Protein AF-A0A7S2JUB3-F1 (afdb_monomer_lite)

Secondary structure (DSSP, 8-state):
------------------PPP--EEEESSHHHHHHHHTSPTTT-SEEEE--SSSTTHHHHHHHHHHTT--EEEEPPS---TT-HHHHHHHHHS--SEEE--SHHHHHHH-

Structure (mmCIF, N/CA/C/O backbone):
data_AF-A0A7S2JUB3-F1
#
_entry.id   AF-A0A7S2JUB3-F1
#
loop_
_atom_site.group_PDB
_atom_site.id
_atom_site.type_symbol
_atom_site.label_atom_id
_atom_site.label_alt_id
_atom_site.label_comp_id
_atom_site.label_asym_id
_atom_site.label_entity_id
_atom_site.label_seq_id
_atom_site.pdbx_PDB_ins_code
_atom_site.Cartn_x
_atom_site.Cartn_y
_atom_site.Cartn_z
_atom_site.occupancy
_atom_site.B_iso_or_equiv
_atom_site.auth_seq_id
_atom_site.auth_comp_id
_atom_site.auth_asym_id
_atom_site.auth_atom_id
_atom_site.pdbx_PDB_model_num
ATOM 1 N N . LEU A 1 1 ? -8.404 65.571 26.388 1.00 45.28 1 LEU A N 1
ATOM 2 C CA . LEU A 1 1 ? -7.569 64.589 25.656 1.00 45.28 1 LEU A CA 1
ATOM 3 C C . LEU A 1 1 ? -8.398 63.344 25.337 1.00 45.28 1 LEU A C 1
ATOM 5 O O . LEU A 1 1 ? -8.855 62.669 26.248 1.00 45.28 1 LEU A O 1
ATOM 9 N N . ARG A 1 2 ? -8.646 63.079 24.048 1.00 44.06 2 ARG A N 1
ATOM 10 C CA . ARG A 1 2 ? -9.450 61.956 23.534 1.00 44.06 2 ARG A CA 1
ATOM 11 C C . ARG A 1 2 ? -8.656 60.643 23.605 1.00 44.06 2 ARG A C 1
ATOM 13 O O . ARG A 1 2 ? -7.647 60.523 22.916 1.00 44.06 2 ARG A O 1
ATOM 20 N N . ARG A 1 3 ? -9.124 59.635 24.350 1.00 45.50 3 ARG A N 1
ATOM 21 C CA . ARG A 1 3 ? -8.650 58.246 24.189 1.00 45.50 3 ARG A CA 1
ATOM 22 C C . ARG A 1 3 ? -9.632 57.478 23.303 1.00 45.50 3 ARG A C 1
ATOM 24 O O . ARG A 1 3 ? -10.779 57.246 23.665 1.00 45.50 3 ARG A O 1
ATOM 31 N N . ARG A 1 4 ? -9.161 57.164 22.095 1.00 44.25 4 ARG A N 1
AT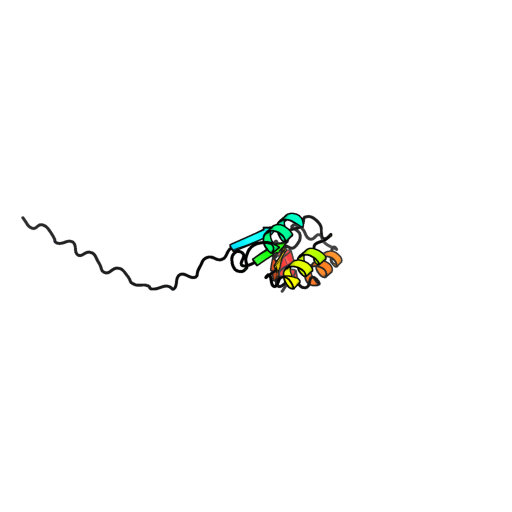OM 32 C CA . ARG A 1 4 ? -9.851 56.421 21.035 1.00 44.25 4 ARG A CA 1
ATOM 33 C C . ARG A 1 4 ? -10.320 55.046 21.527 1.00 44.25 4 ARG A C 1
ATOM 35 O O . ARG A 1 4 ? -9.517 54.242 21.992 1.00 44.25 4 ARG A O 1
ATOM 42 N N . LYS A 1 5 ? -11.608 54.766 21.325 1.00 49.31 5 LYS A N 1
ATOM 43 C CA . LYS A 1 5 ? -12.222 53.435 21.375 1.00 49.31 5 LYS A CA 1
ATOM 44 C C . LYS A 1 5 ? -11.647 52.622 20.202 1.00 49.31 5 LYS A C 1
ATOM 46 O O . LYS A 1 5 ? -11.942 52.934 19.052 1.00 49.31 5 LYS A O 1
ATOM 51 N N . ARG A 1 6 ? -10.776 51.637 20.460 1.00 43.81 6 ARG A N 1
ATOM 52 C CA . ARG A 1 6 ? -10.399 50.639 19.441 1.00 43.81 6 ARG A CA 1
ATOM 53 C C . ARG A 1 6 ? -11.561 49.659 19.325 1.00 43.81 6 ARG A C 1
ATOM 55 O O . ARG A 1 6 ? -11.763 48.833 20.210 1.00 43.81 6 ARG A O 1
ATOM 62 N N . SER A 1 7 ? -12.339 49.790 18.258 1.00 43.00 7 SER A N 1
ATOM 63 C CA . SER A 1 7 ? -13.228 48.737 17.785 1.00 43.00 7 SER A CA 1
ATOM 64 C C . SER A 1 7 ? -12.379 47.493 17.512 1.00 43.00 7 SER A C 1
ATOM 66 O O . SER A 1 7 ? -11.465 47.525 16.688 1.00 43.00 7 SER A O 1
ATOM 68 N N . ARG A 1 8 ? -12.638 46.400 18.241 1.00 49.84 8 ARG A N 1
ATOM 69 C CA . ARG A 1 8 ? -12.203 45.072 17.802 1.00 49.84 8 ARG A CA 1
ATOM 70 C C . ARG A 1 8 ? -12.962 44.808 16.507 1.00 49.84 8 ARG A C 1
ATOM 72 O O . ARG A 1 8 ? -14.187 44.732 16.524 1.00 49.84 8 ARG A O 1
ATOM 79 N N . GLY A 1 9 ? -12.225 44.831 15.399 1.00 40.41 9 GLY A N 1
ATOM 80 C CA . GLY A 1 9 ? -12.750 44.536 14.077 1.00 40.41 9 GLY A CA 1
ATOM 81 C C . GLY A 1 9 ? -13.426 43.172 14.073 1.00 40.41 9 GLY A C 1
ATOM 82 O O . GLY A 1 9 ? -12.996 42.263 14.786 1.00 40.41 9 GLY A O 1
ATOM 83 N N . ALA A 1 10 ? -14.503 43.093 13.299 1.00 49.22 10 ALA A N 1
ATOM 84 C CA . ALA A 1 10 ? -15.227 41.878 12.991 1.00 49.22 10 ALA A CA 1
ATOM 85 C C . ALA A 1 10 ? -14.240 40.755 12.647 1.00 49.22 10 ALA A C 1
ATOM 87 O O . ALA A 1 10 ? -13.427 40.888 11.731 1.00 49.22 10 ALA A O 1
ATOM 88 N N . SER A 1 11 ? -14.286 39.680 13.429 1.00 52.28 11 SER A N 1
ATOM 89 C CA . SER A 1 11 ? -13.649 38.422 13.079 1.00 52.28 11 SER A CA 1
ATOM 90 C C . SER A 1 11 ? -14.346 37.886 11.835 1.00 52.28 11 SER A C 1
ATOM 92 O O . SER A 1 11 ? -15.541 37.605 11.866 1.00 52.28 11 SER A O 1
ATOM 94 N N . ASP A 1 12 ? -13.577 37.820 10.755 1.00 48.00 12 ASP A N 1
ATOM 95 C CA . ASP A 1 12 ? -13.893 37.188 9.481 1.00 48.00 12 ASP A CA 1
ATOM 96 C C . ASP A 1 12 ? -14.289 35.722 9.732 1.00 48.00 12 ASP A C 1
ATOM 98 O O . ASP A 1 12 ? -13.435 34.851 9.912 1.00 48.00 12 ASP A O 1
ATOM 102 N N . ASP A 1 13 ? -15.596 35.475 9.828 1.00 51.00 13 ASP A N 1
ATOM 103 C CA . ASP A 1 13 ? -16.213 34.155 9.959 1.00 51.00 13 ASP A CA 1
ATOM 104 C C . ASP A 1 13 ? -16.184 33.443 8.600 1.00 51.00 13 ASP A C 1
ATOM 106 O O . ASP A 1 13 ? -17.200 33.193 7.954 1.00 51.00 13 ASP A O 1
ATOM 110 N N . ARG A 1 14 ? -14.975 33.143 8.116 1.00 55.31 14 ARG A N 1
ATOM 111 C CA . ARG A 1 14 ? -14.789 32.158 7.051 1.00 55.31 14 ARG A CA 1
ATOM 112 C C . ARG A 1 14 ? -14.802 30.781 7.695 1.00 55.31 14 ARG A C 1
ATOM 114 O O . ARG A 1 14 ? -13.753 30.195 7.962 1.00 55.31 14 ARG A O 1
ATOM 121 N N . GLY A 1 15 ? -16.015 30.286 7.937 1.00 49.12 15 GLY A N 1
ATOM 122 C CA . GLY A 1 15 ? -16.334 28.917 8.340 1.00 49.12 15 GLY A CA 1
ATOM 123 C C . GLY A 1 15 ? -15.916 27.883 7.292 1.00 49.12 15 GLY A C 1
ATOM 124 O O . GLY A 1 15 ? -16.746 27.184 6.719 1.00 49.12 15 GLY A O 1
ATOM 125 N N . GLY A 1 16 ? -14.615 27.776 7.025 1.00 58.25 16 GLY A N 1
ATOM 126 C CA . GLY A 1 16 ? -14.045 26.630 6.337 1.00 58.25 16 GLY A CA 1
ATOM 127 C C . GLY A 1 16 ? -14.211 25.422 7.246 1.00 58.25 16 GLY A C 1
ATOM 128 O O . GLY A 1 16 ? -13.622 25.380 8.328 1.00 58.25 16 GLY A O 1
ATOM 129 N N . GLN A 1 17 ? -15.038 24.460 6.834 1.00 63.59 17 GLN A N 1
ATOM 130 C CA . GLN A 1 17 ? -15.128 23.157 7.485 1.00 63.59 17 GLN A CA 1
ATOM 131 C C . GLN A 1 17 ? -13.710 22.597 7.631 1.00 63.59 17 GLN A C 1
ATOM 133 O O . GLN A 1 17 ? -13.078 22.209 6.649 1.00 63.59 17 GLN A O 1
ATOM 138 N N . ARG A 1 18 ? -13.175 22.595 8.856 1.00 68.44 18 ARG A N 1
ATOM 139 C CA . ARG A 1 18 ? -11.892 21.952 9.129 1.00 68.44 18 ARG A CA 1
ATOM 140 C C . ARG A 1 18 ? -12.114 20.452 9.009 1.00 68.44 18 ARG A C 1
ATOM 142 O O . ARG A 1 18 ? -12.682 19.838 9.907 1.00 68.44 18 ARG A O 1
ATOM 149 N N . SER A 1 19 ? -11.695 19.882 7.883 1.00 81.50 19 SER A N 1
ATOM 150 C CA . SER A 1 19 ? -11.622 18.436 7.710 1.00 81.50 19 SER A CA 1
ATOM 151 C C . SER A 1 19 ? -10.772 17.847 8.831 1.00 81.50 19 SER A C 1
ATOM 153 O O . SER A 1 19 ? -9.684 18.358 9.114 1.00 81.50 19 SER A O 1
ATOM 155 N N . LEU A 1 20 ? -11.262 16.781 9.463 1.00 87.06 20 LEU A N 1
ATOM 156 C CA . LEU A 1 20 ? -10.491 16.056 10.468 1.00 87.06 20 LEU A CA 1
ATOM 157 C C . LEU A 1 20 ? -9.171 15.562 9.848 1.00 87.06 20 LEU A C 1
ATOM 159 O O . LEU A 1 20 ? -9.180 15.107 8.697 1.00 87.06 20 LEU A O 1
ATOM 163 N N . PRO A 1 21 ? -8.041 15.664 10.572 1.00 92.81 21 PRO A N 1
ATOM 164 C CA . PRO A 1 21 ? -6.767 15.160 10.080 1.00 92.81 21 PRO A CA 1
ATOM 165 C C . PRO A 1 21 ? -6.855 13.649 9.842 1.00 92.81 21 PRO A C 1
ATOM 167 O O . PRO A 1 21 ? -7.522 12.932 10.587 1.00 92.81 21 PRO A O 1
ATOM 170 N N . ARG A 1 22 ? -6.170 13.167 8.802 1.00 95.81 22 ARG A N 1
ATOM 171 C CA . ARG A 1 22 ? -6.081 11.742 8.460 1.00 95.81 22 ARG A CA 1
ATOM 172 C C . ARG A 1 22 ? -4.650 11.260 8.648 1.00 95.81 22 ARG A C 1
ATOM 174 O O . ARG A 1 22 ? -3.719 11.944 8.231 1.00 95.81 22 ARG A O 1
ATOM 181 N N . LEU A 1 23 ? -4.489 10.091 9.263 1.00 96.94 23 LEU A N 1
ATOM 182 C CA . LEU A 1 23 ? -3.188 9.471 9.495 1.00 96.94 23 LEU A CA 1
ATOM 183 C C . LEU A 1 23 ? -2.925 8.377 8.460 1.00 96.94 23 LEU A C 1
ATOM 185 O O . LEU A 1 23 ? -3.645 7.383 8.413 1.00 96.94 23 LEU A O 1
ATOM 189 N N . THR A 1 24 ? -1.861 8.539 7.684 1.00 98.19 24 THR A N 1
ATOM 190 C CA . THR A 1 24 ? -1.313 7.487 6.824 1.00 98.19 24 THR A CA 1
ATOM 191 C C . THR A 1 24 ? -0.046 6.940 7.468 1.00 98.19 24 THR A C 1
ATOM 193 O O . THR A 1 24 ? 0.809 7.720 7.891 1.00 98.19 24 THR A O 1
ATOM 196 N N . VAL A 1 25 ? 0.083 5.617 7.555 1.00 98.44 25 VAL A N 1
ATOM 197 C CA . VAL A 1 25 ? 1.238 4.959 8.185 1.00 98.44 25 VAL A CA 1
ATOM 198 C C . VAL A 1 25 ? 2.029 4.195 7.134 1.00 98.44 25 VAL A C 1
ATOM 200 O O . VAL A 1 25 ? 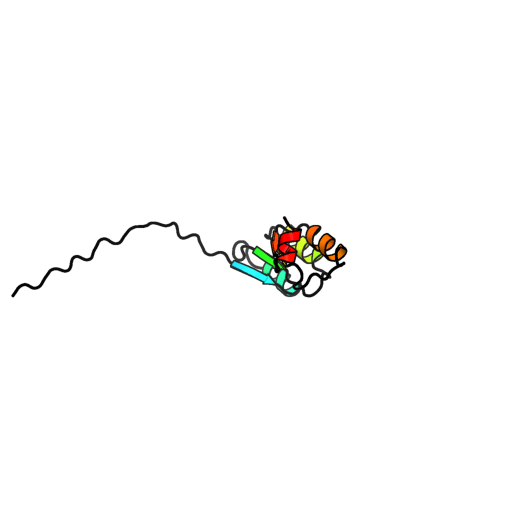1.470 3.374 6.415 1.00 98.44 25 VAL A O 1
ATOM 203 N N . LEU A 1 26 ? 3.335 4.456 7.059 1.00 98.44 26 LEU A N 1
ATOM 204 C CA . LEU A 1 26 ? 4.256 3.744 6.176 1.00 98.44 26 LEU A CA 1
ATOM 205 C C . LEU A 1 26 ? 4.962 2.620 6.940 1.00 98.44 26 LEU A C 1
ATOM 207 O O . LEU A 1 26 ? 5.667 2.873 7.918 1.00 98.44 26 LEU A O 1
ATOM 211 N N . CYS A 1 27 ? 4.810 1.394 6.452 1.00 98.38 27 CYS A N 1
ATOM 212 C CA . CYS A 1 27 ? 5.383 0.177 7.012 1.00 98.38 27 CYS A CA 1
ATOM 213 C C . CYS A 1 27 ? 6.425 -0.405 6.052 1.00 98.38 27 CYS A C 1
ATOM 215 O O . CYS A 1 27 ? 6.165 -0.599 4.867 1.00 98.38 27 CYS A O 1
ATOM 217 N N . 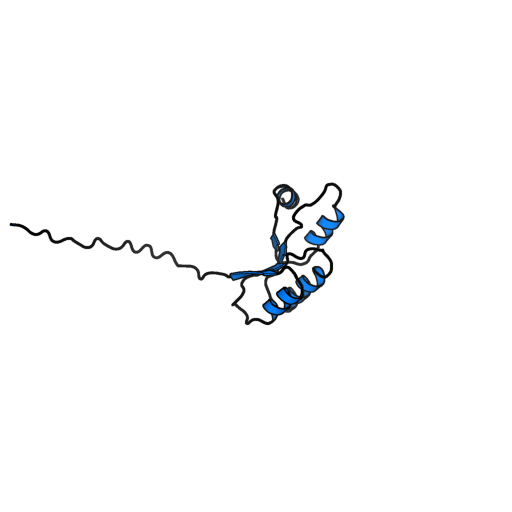ARG A 1 28 ? 7.615 -0.703 6.574 1.00 97.56 28 ARG A N 1
ATOM 218 C CA . ARG A 1 28 ? 8.757 -1.273 5.841 1.00 97.56 28 ARG A CA 1
ATOM 219 C C . ARG A 1 28 ? 8.964 -2.764 6.092 1.00 97.56 28 ARG A C 1
ATOM 221 O O . ARG A 1 28 ? 9.875 -3.350 5.514 1.00 97.56 28 ARG A O 1
ATOM 228 N N . SER A 1 29 ? 8.148 -3.365 6.953 1.00 97.19 29 SER A N 1
ATOM 229 C CA . SER A 1 29 ? 8.173 -4.798 7.233 1.00 97.19 29 SER A CA 1
ATOM 230 C C . SER A 1 29 ? 6.771 -5.346 7.477 1.00 97.19 29 SER A C 1
ATOM 232 O O . SER A 1 29 ? 5.817 -4.592 7.707 1.00 97.19 29 SER A O 1
ATOM 234 N N . ARG A 1 30 ? 6.663 -6.677 7.446 1.00 97.12 30 ARG A N 1
ATOM 235 C CA . ARG A 1 30 ? 5.422 -7.395 7.730 1.00 97.12 30 ARG A CA 1
ATOM 236 C C . ARG A 1 30 ? 4.945 -7.152 9.158 1.00 97.12 30 ARG A C 1
ATOM 238 O O . ARG A 1 30 ? 3.775 -6.859 9.355 1.00 97.12 30 ARG A O 1
ATOM 245 N N . GLU A 1 31 ? 5.852 -7.180 10.126 1.00 97.88 31 GLU A N 1
ATOM 246 C CA . GLU A 1 31 ? 5.540 -6.977 11.543 1.00 97.88 31 GLU A CA 1
ATOM 247 C C . GLU A 1 31 ? 4.952 -5.583 11.792 1.00 97.88 31 GLU A C 1
ATOM 249 O O . GLU A 1 31 ? 4.026 -5.425 12.582 1.00 97.88 31 GLU A O 1
ATOM 254 N N . GLN A 1 32 ? 5.455 -4.562 11.088 1.00 98.38 32 GLN A N 1
ATOM 255 C CA . GLN A 1 32 ? 4.905 -3.208 11.168 1.00 98.38 32 GLN A CA 1
ATOM 256 C C . GLN A 1 32 ? 3.502 -3.123 10.563 1.00 98.38 32 GLN A C 1
ATOM 258 O O . GLN A 1 32 ? 2.641 -2.455 11.132 1.00 98.38 32 GLN A O 1
ATOM 263 N N . ALA A 1 33 ? 3.270 -3.791 9.428 1.00 98.31 33 ALA A N 1
ATOM 264 C CA . ALA A 1 33 ? 1.946 -3.854 8.820 1.00 98.31 33 ALA A CA 1
ATOM 265 C C . ALA A 1 33 ? 0.958 -4.563 9.757 1.00 98.31 33 ALA A C 1
ATOM 267 O O . ALA A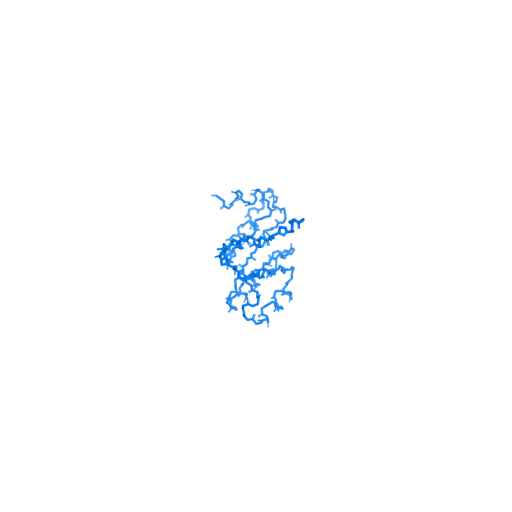 1 33 ? -0.089 -4.004 10.062 1.00 98.31 33 ALA A O 1
ATOM 268 N N . ASP A 1 34 ? 1.327 -5.728 10.294 1.00 98.19 34 ASP A N 1
ATOM 269 C CA . ASP A 1 34 ? 0.497 -6.491 11.231 1.00 98.19 34 ASP A CA 1
ATOM 270 C C . ASP A 1 34 ? 0.168 -5.677 12.495 1.00 98.19 34 ASP A C 1
ATOM 272 O O . ASP A 1 34 ? -0.971 -5.698 12.964 1.00 98.19 34 ASP A O 1
ATOM 276 N N . ALA A 1 35 ? 1.119 -4.885 13.006 1.00 98.38 35 ALA A N 1
ATOM 277 C CA . ALA A 1 35 ? 0.871 -3.977 14.124 1.00 98.38 35 ALA A CA 1
ATOM 278 C C . ALA A 1 35 ? -0.193 -2.914 13.798 1.00 98.38 35 ALA A C 1
ATOM 280 O O . ALA A 1 35 ? -1.027 -2.617 14.649 1.00 98.38 35 ALA A O 1
ATOM 281 N N . VAL A 1 36 ? -0.202 -2.371 12.573 1.00 98.25 36 VAL A N 1
ATOM 282 C CA . VAL A 1 36 ? -1.250 -1.443 12.108 1.00 98.25 36 VAL A CA 1
ATOM 283 C C . VAL A 1 36 ? -2.593 -2.157 11.954 1.00 98.25 36 VAL A C 1
ATOM 285 O O . VAL A 1 36 ? -3.625 -1.603 12.333 1.00 98.25 36 VAL A O 1
ATOM 288 N N . LEU A 1 37 ? -2.597 -3.388 11.432 1.00 97.75 37 LEU A N 1
ATOM 289 C CA . LEU A 1 37 ? -3.822 -4.178 11.275 1.00 97.75 37 LEU A CA 1
ATOM 290 C C . LEU A 1 37 ? -4.476 -4.511 12.625 1.00 97.75 37 LEU A C 1
ATOM 292 O O . LEU A 1 37 ? -5.699 -4.576 12.694 1.00 97.75 37 LEU A O 1
ATOM 296 N N . ALA A 1 38 ? -3.683 -4.655 13.691 1.00 97.88 38 ALA A N 1
ATOM 297 C CA . ALA A 1 38 ? -4.164 -4.897 15.052 1.00 97.88 38 ALA A CA 1
ATOM 298 C C . ALA A 1 38 ? -4.722 -3.648 15.767 1.00 97.88 38 ALA A C 1
ATOM 300 O O . ALA A 1 38 ? -5.287 -3.771 16.854 1.00 97.88 38 ALA A O 1
ATOM 301 N N . MET A 1 39 ? -4.559 -2.447 15.202 1.00 97.31 39 MET A N 1
ATOM 302 C CA . MET A 1 39 ? -5.127 -1.222 15.775 1.00 97.31 39 MET A CA 1
ATOM 303 C C . MET A 1 39 ? -6.645 -1.167 15.571 1.00 97.31 39 MET A C 1
ATOM 305 O O . MET A 1 39 ? -7.195 -1.839 14.701 1.00 97.31 39 MET A O 1
ATOM 309 N N . GLU A 1 40 ? -7.331 -0.298 16.313 1.00 95.38 40 GLU A N 1
ATOM 310 C CA . GLU A 1 40 ? -8.756 -0.038 16.084 1.00 95.38 40 GLU A CA 1
ATOM 311 C C . GLU A 1 40 ? -9.008 0.549 14.679 1.00 95.38 40 GLU A C 1
ATOM 313 O O . GLU A 1 40 ? -8.149 1.203 14.062 1.00 95.38 40 GLU A O 1
ATOM 318 N N . GLU A 1 41 ? -10.190 0.282 14.125 1.00 91.75 41 GLU A N 1
ATOM 319 C CA . GLU A 1 41 ? -10.621 0.900 12.871 1.00 91.75 41 GLU A CA 1
ATOM 320 C C . GLU A 1 41 ? -10.729 2.425 13.012 1.00 91.75 41 GLU A C 1
ATOM 322 O O . GLU A 1 41 ? -11.016 2.966 14.076 1.00 91.75 41 GLU A O 1
ATOM 327 N N . GLY A 1 42 ? -10.456 3.148 11.924 1.00 91.06 42 GLY A N 1
ATOM 328 C CA . GLY A 1 42 ? -10.563 4.610 11.891 1.00 91.06 42 GLY A CA 1
ATOM 329 C C . GLY A 1 42 ? -9.364 5.389 12.448 1.00 91.06 42 GLY A C 1
ATOM 330 O O . GLY A 1 42 ? -9.225 6.559 12.098 1.00 91.06 42 GLY A O 1
ATOM 331 N N . ILE A 1 43 ? -8.459 4.770 13.223 1.00 95.12 43 ILE A N 1
ATOM 332 C CA . ILE A 1 43 ? -7.212 5.438 13.656 1.00 95.12 43 ILE A CA 1
ATOM 333 C C . ILE A 1 43 ? -6.299 5.712 12.455 1.00 95.12 43 ILE A C 1
ATOM 335 O O . ILE A 1 43 ? -5.806 6.825 12.270 1.00 95.12 43 ILE A O 1
ATOM 339 N N . VAL A 1 44 ? -6.073 4.683 11.636 1.00 97.50 44 VAL A N 1
ATOM 340 C CA . VAL A 1 44 ? -5.243 4.759 10.431 1.00 97.50 44 VAL A CA 1
ATOM 341 C C . VAL A 1 44 ? -6.148 4.826 9.212 1.00 97.50 44 VAL A C 1
ATOM 343 O O . VAL A 1 44 ? -6.967 3.937 8.980 1.00 97.50 44 VAL A O 1
ATOM 346 N N . HIS A 1 45 ? -5.987 5.896 8.439 1.00 97.19 45 HIS A N 1
ATOM 347 C CA . HIS A 1 45 ? -6.716 6.131 7.201 1.00 97.19 45 HIS A CA 1
ATOM 348 C C . HIS A 1 45 ? -6.204 5.262 6.049 1.00 97.19 45 HIS A C 1
ATOM 350 O O . HIS A 1 45 ? -7.005 4.771 5.259 1.00 97.19 45 HIS A O 1
ATOM 356 N N . GLU A 1 46 ? -4.885 5.096 5.944 1.00 98.19 46 GLU A N 1
ATOM 357 C CA . GLU A 1 46 ? -4.234 4.335 4.879 1.00 98.19 46 GLU A CA 1
ATOM 358 C C . GLU A 1 46 ? -2.939 3.699 5.396 1.00 98.19 46 GLU A C 1
ATOM 360 O O . GLU A 1 46 ? -2.148 4.339 6.096 1.00 98.19 46 GLU A O 1
ATOM 365 N N . LEU A 1 47 ? -2.730 2.438 5.032 1.00 98.50 47 LEU A N 1
ATOM 366 C CA . LEU A 1 47 ? -1.484 1.708 5.223 1.00 98.50 47 LEU A CA 1
ATOM 367 C C . LEU A 1 47 ? -0.666 1.773 3.930 1.00 98.50 47 LEU A C 1
ATOM 369 O O . LEU A 1 47 ? -1.144 1.359 2.878 1.00 98.50 47 LEU A O 1
ATOM 373 N N . GLN A 1 48 ? 0.574 2.249 4.002 1.00 98.62 48 GLN A N 1
ATOM 374 C CA . GLN A 1 48 ? 1.510 2.241 2.879 1.00 98.62 48 GLN A CA 1
ATOM 375 C C . GLN A 1 48 ? 2.593 1.189 3.100 1.00 98.62 48 GLN A C 1
ATOM 377 O O . GLN A 1 48 ? 3.309 1.233 4.098 1.00 98.62 48 GLN A O 1
ATOM 382 N N . LEU A 1 49 ? 2.737 0.258 2.162 1.00 98.50 49 LEU A N 1
ATOM 383 C CA . LEU A 1 49 ? 3.739 -0.802 2.219 1.00 98.50 49 LEU A CA 1
ATOM 384 C C . LEU A 1 49 ? 4.974 -0.405 1.395 1.00 98.50 49 LEU A C 1
ATOM 386 O O . LEU A 1 49 ? 4.917 -0.331 0.169 1.00 98.50 49 LEU A O 1
ATOM 390 N N . ASP A 1 50 ? 6.096 -0.158 2.073 1.00 97.31 50 ASP A N 1
ATOM 391 C CA . ASP A 1 50 ? 7.413 0.175 1.502 1.00 97.31 50 ASP A CA 1
ATOM 392 C C . ASP A 1 50 ? 8.445 -0.884 1.899 1.00 97.31 50 ASP A C 1
ATOM 394 O O . ASP A 1 50 ? 9.437 -0.596 2.578 1.00 97.31 50 ASP A O 1
ATOM 398 N N . PHE A 1 51 ? 8.180 -2.137 1.534 1.00 95.75 51 PHE A N 1
ATOM 399 C CA . PHE A 1 51 ? 9.122 -3.223 1.791 1.00 95.75 51 PHE A CA 1
ATOM 400 C C . PHE A 1 51 ? 10.372 -3.027 0.933 1.00 95.75 51 PHE A C 1
ATOM 402 O O . PHE A 1 51 ? 10.304 -2.528 -0.193 1.00 95.75 51 PHE A O 1
ATOM 409 N N . LEU A 1 52 ? 11.530 -3.399 1.484 1.00 91.25 52 LEU A N 1
ATOM 410 C CA . LEU A 1 52 ? 12.794 -3.305 0.754 1.00 91.25 52 LEU A CA 1
ATOM 411 C C . LEU A 1 52 ? 12.805 -4.236 -0.464 1.00 91.25 52 LEU A C 1
ATOM 413 O O . LEU A 1 52 ? 13.319 -3.864 -1.517 1.00 91.25 52 LEU A O 1
ATOM 417 N N . GLU A 1 53 ? 12.214 -5.418 -0.307 1.00 88.88 53 GLU A N 1
ATOM 418 C CA . GLU A 1 53 ? 12.095 -6.441 -1.336 1.00 88.88 53 GLU A CA 1
ATOM 419 C C . GLU A 1 53 ? 10.618 -6.765 -1.601 1.00 88.88 53 GLU A C 1
ATOM 421 O O . GLU A 1 53 ? 9.749 -6.533 -0.760 1.00 88.88 53 GLU A O 1
ATOM 426 N N . ALA A 1 54 ? 10.329 -7.310 -2.783 1.00 89.12 54 ALA A N 1
ATOM 427 C CA . ALA A 1 54 ? 8.974 -7.684 -3.192 1.00 89.12 54 ALA A CA 1
ATOM 428 C C . ALA A 1 54 ? 8.414 -8.873 -2.388 1.00 89.12 54 ALA A C 1
ATOM 430 O O . ALA A 1 54 ? 7.200 -9.075 -2.308 1.00 89.12 54 ALA A O 1
ATOM 431 N N . GLN A 1 55 ? 9.299 -9.677 -1.799 1.00 92.50 55 GLN A N 1
ATOM 432 C CA . GLN A 1 55 ? 8.952 -10.868 -1.039 1.00 92.50 55 GLN A CA 1
ATOM 433 C C . GLN A 1 55 ? 8.010 -10.519 0.121 1.00 92.50 55 GLN A C 1
ATOM 435 O O . GLN A 1 55 ? 8.262 -9.622 0.921 1.00 92.50 55 GLN A O 1
ATOM 440 N N . GLY A 1 56 ? 6.893 -11.245 0.202 1.00 94.50 56 GLY A N 1
ATOM 441 C CA . GLY A 1 56 ? 5.876 -11.057 1.239 1.00 94.50 56 GLY A CA 1
ATOM 442 C C . GLY A 1 56 ? 4.949 -9.853 1.038 1.00 94.50 56 GLY A C 1
ATOM 443 O O . GLY A 1 56 ? 3.973 -9.736 1.780 1.00 94.50 56 GLY A O 1
ATOM 444 N N . LEU A 1 57 ? 5.192 -8.997 0.037 1.00 97.12 57 LEU A N 1
ATOM 445 C CA . LEU A 1 57 ? 4.362 -7.818 -0.221 1.00 97.12 57 LEU A CA 1
ATOM 446 C C . LEU A 1 57 ? 2.935 -8.205 -0.631 1.00 97.12 57 LEU A C 1
ATOM 448 O O . LEU A 1 57 ? 1.980 -7.649 -0.099 1.00 97.12 57 LEU A O 1
ATOM 452 N N . GLU A 1 58 ? 2.783 -9.208 -1.499 1.00 97.69 58 GLU A N 1
ATOM 453 C CA . GLU A 1 58 ? 1.474 -9.739 -1.911 1.00 97.69 58 GLU A CA 1
ATOM 454 C C . GLU A 1 58 ? 0.651 -10.223 -0.707 1.00 97.69 58 GLU A C 1
ATOM 456 O O . GLU A 1 58 ? -0.510 -9.851 -0.546 1.00 97.69 58 GLU A O 1
ATOM 461 N N . GLY A 1 59 ? 1.281 -10.972 0.204 1.00 98.12 59 GLY A N 1
ATOM 462 C CA . GLY A 1 59 ? 0.635 -11.434 1.432 1.00 98.12 59 GLY A CA 1
ATOM 463 C C . GLY A 1 59 ? 0.239 -10.289 2.368 1.00 98.12 59 GLY A C 1
ATOM 464 O O . GLY A 1 59 ? -0.821 -10.347 2.987 1.00 98.12 59 GLY A O 1
ATOM 465 N N . ALA A 1 60 ? 1.052 -9.233 2.454 1.00 98.38 60 ALA A N 1
ATOM 466 C CA . ALA A 1 60 ? 0.730 -8.048 3.248 1.00 98.38 60 ALA A CA 1
ATOM 467 C C . ALA A 1 60 ? -0.441 -7.245 2.648 1.00 98.38 60 ALA A C 1
ATOM 469 O O . ALA A 1 60 ? -1.316 -6.802 3.392 1.00 98.38 60 ALA A O 1
ATOM 470 N N . VAL A 1 61 ? -0.505 -7.112 1.317 1.00 98.56 61 VAL A N 1
ATOM 471 C CA . VAL A 1 61 ? -1.648 -6.498 0.615 1.00 98.56 61 VAL A CA 1
ATOM 472 C C . VAL A 1 61 ? -2.920 -7.310 0.854 1.00 98.56 61 VAL A C 1
ATOM 474 O O . VAL A 1 61 ? -3.942 -6.751 1.253 1.00 98.56 61 VAL A O 1
ATOM 477 N N . ALA A 1 62 ? -2.854 -8.632 0.680 1.00 98.38 62 ALA A N 1
ATOM 478 C CA . ALA A 1 62 ? -3.990 -9.521 0.900 1.00 98.38 62 ALA A CA 1
ATOM 479 C C . ALA A 1 62 ? -4.501 -9.455 2.348 1.00 98.38 62 ALA A C 1
ATOM 481 O O . ALA A 1 62 ? -5.707 -9.343 2.567 1.00 98.38 62 ALA A O 1
ATOM 482 N N . ALA A 1 63 ? -3.598 -9.462 3.335 1.00 98.25 63 ALA A N 1
ATOM 483 C CA . ALA A 1 63 ? -3.955 -9.336 4.747 1.00 98.25 63 ALA A CA 1
ATOM 484 C C . ALA A 1 63 ? -4.634 -7.991 5.056 1.00 98.25 63 ALA A C 1
ATOM 486 O O . ALA A 1 63 ? -5.661 -7.966 5.733 1.00 98.25 63 ALA A O 1
ATOM 487 N N . ALA A 1 64 ? -4.108 -6.884 4.522 1.00 98.06 64 ALA A N 1
ATOM 488 C CA . ALA A 1 64 ? -4.703 -5.565 4.714 1.00 98.06 64 ALA A CA 1
ATOM 489 C C . ALA A 1 64 ? -6.118 -5.482 4.124 1.00 98.06 64 ALA A C 1
ATOM 491 O O . ALA A 1 64 ? -7.034 -4.996 4.789 1.00 98.06 64 ALA A O 1
ATOM 492 N N . ARG A 1 65 ? -6.324 -6.032 2.923 1.00 97.88 65 ARG A N 1
ATOM 493 C CA . ARG A 1 65 ? -7.645 -6.055 2.282 1.00 97.88 65 ARG A CA 1
ATOM 494 C C . ARG A 1 65 ? -8.635 -6.970 2.976 1.00 97.88 65 ARG A C 1
ATOM 496 O O . ARG A 1 65 ? -9.785 -6.580 3.152 1.00 97.88 65 ARG A O 1
ATOM 503 N N . ALA A 1 66 ? -8.195 -8.144 3.423 1.00 97.69 66 ALA A N 1
ATOM 504 C CA . ALA A 1 66 ? -9.023 -9.035 4.232 1.00 97.69 66 ALA A CA 1
ATOM 505 C C . ALA A 1 66 ? -9.474 -8.365 5.543 1.00 97.69 66 ALA A C 1
ATOM 507 O O . ALA A 1 66 ? -10.582 -8.613 6.008 1.00 97.69 66 ALA A O 1
ATOM 508 N N . ALA A 1 67 ? -8.646 -7.476 6.101 1.00 96.69 67 ALA A N 1
ATOM 509 C CA . ALA A 1 67 ? -8.963 -6.660 7.270 1.00 96.69 67 ALA A CA 1
ATOM 510 C C . ALA A 1 67 ? -9.742 -5.366 6.945 1.00 96.69 67 ALA A C 1
ATOM 512 O O . ALA A 1 67 ? -9.869 -4.505 7.812 1.00 96.69 67 ALA A O 1
ATOM 513 N N . GLY A 1 68 ? -10.209 -5.174 5.704 1.00 96.19 68 GLY A N 1
ATOM 514 C CA . GLY A 1 68 ? -10.952 -3.977 5.292 1.00 96.19 68 GLY A CA 1
ATOM 515 C C . GLY A 1 68 ? -10.137 -2.677 5.329 1.00 96.19 68 GLY A C 1
ATOM 516 O O . GLY A 1 68 ? -10.707 -1.585 5.311 1.00 96.19 68 GLY A O 1
ATOM 517 N N . ARG A 1 69 ? -8.803 -2.760 5.401 1.00 97.50 69 ARG A N 1
ATOM 518 C CA . ARG A 1 69 ? -7.923 -1.588 5.446 1.00 97.50 69 ARG A CA 1
ATOM 519 C C . ARG A 1 69 ? -7.625 -1.089 4.043 1.00 97.50 69 ARG A C 1
ATOM 521 O O . ARG A 1 69 ? -7.288 -1.869 3.158 1.00 97.50 69 ARG A O 1
ATOM 528 N N . ARG A 1 70 ? -7.641 0.238 3.888 1.00 98.06 70 ARG A N 1
ATOM 529 C CA . ARG A 1 70 ? -7.105 0.894 2.696 1.00 98.06 70 ARG A CA 1
ATOM 530 C C . ARG A 1 70 ? -5.592 0.695 2.646 1.00 98.06 70 ARG A C 1
ATOM 532 O O . ARG A 1 70 ? -4.894 1.103 3.580 1.00 98.06 70 ARG A O 1
ATOM 539 N N . VAL A 1 71 ? -5.096 0.110 1.563 1.00 98.62 71 VAL A N 1
ATOM 540 C CA . VAL A 1 71 ? -3.685 -0.230 1.384 1.00 98.62 71 VAL A CA 1
ATOM 541 C C . VAL A 1 71 ? -3.129 0.348 0.089 1.00 98.62 71 VAL A C 1
ATOM 543 O O . VAL A 1 71 ? -3.692 0.173 -0.988 1.00 98.62 71 VAL A O 1
ATOM 546 N N . ALA A 1 72 ? -1.984 1.014 0.193 1.00 98.50 72 ALA A N 1
ATOM 547 C CA . ALA A 1 72 ? -1.195 1.449 -0.946 1.00 98.50 72 ALA A CA 1
ATOM 548 C C . ALA A 1 72 ? 0.179 0.774 -0.935 1.00 98.50 72 ALA A C 1
ATOM 550 O O . ALA A 1 72 ? 0.749 0.504 0.124 1.00 98.50 72 ALA A O 1
ATOM 551 N N . VAL A 1 73 ? 0.741 0.536 -2.115 1.00 98.19 73 VAL A N 1
ATOM 552 C CA . VAL A 1 73 ? 2.084 -0.041 -2.265 1.00 98.19 73 VAL A CA 1
ATOM 553 C C . VAL A 1 73 ? 3.046 1.001 -2.813 1.00 98.19 73 VAL A C 1
ATOM 555 O O . VAL A 1 73 ? 2.756 1.697 -3.787 1.00 98.19 73 VAL A O 1
ATOM 558 N N . CYS A 1 74 ? 4.207 1.141 -2.183 1.00 97.38 74 CYS A N 1
ATOM 559 C CA . CYS A 1 74 ? 5.247 2.043 -2.653 1.00 97.38 74 CYS A CA 1
ATOM 560 C C . CYS A 1 74 ? 6.105 1.349 -3.709 1.00 97.38 74 CYS A C 1
ATOM 562 O O . CYS A 1 74 ? 6.743 0.335 -3.427 1.00 97.38 74 CYS A O 1
ATOM 564 N N . LEU A 1 75 ? 6.191 1.936 -4.905 1.00 95.12 75 LEU A N 1
ATOM 565 C CA . LEU A 1 75 ? 7.098 1.441 -5.944 1.00 95.12 75 LEU A CA 1
ATOM 566 C C . LEU A 1 75 ? 8.555 1.499 -5.478 1.00 95.12 75 LEU A C 1
ATOM 568 O O . LEU A 1 75 ? 8.881 2.377 -4.678 1.00 95.12 75 LEU A O 1
ATOM 572 N N . PRO A 1 76 ? 9.466 0.657 -5.993 1.00 91.50 76 PRO A N 1
ATOM 573 C CA . PRO A 1 76 ? 10.891 0.730 -5.684 1.00 91.50 76 PRO A CA 1
ATOM 574 C C . PRO A 1 76 ? 11.464 2.136 -5.901 1.00 91.50 76 PRO A C 1
ATOM 576 O O . PRO A 1 76 ? 11.005 2.896 -6.755 1.00 91.50 76 PRO A O 1
ATOM 579 N N . ARG A 1 77 ? 12.494 2.497 -5.126 1.00 87.88 77 ARG A N 1
ATOM 580 C CA . ARG A 1 77 ? 13.147 3.818 -5.243 1.00 87.88 77 ARG A CA 1
ATOM 581 C C . ARG A 1 77 ? 13.814 4.021 -6.605 1.00 87.88 77 ARG A C 1
ATOM 583 O O . ARG A 1 77 ? 13.915 5.148 -7.077 1.00 87.88 77 ARG A O 1
ATOM 590 N N . VAL A 1 78 ? 14.270 2.934 -7.216 1.00 86.44 78 VAL A N 1
ATOM 591 C CA . VAL A 1 78 ? 14.859 2.910 -8.552 1.00 86.44 78 VAL A CA 1
ATOM 592 C C . VAL A 1 78 ? 14.236 1.736 -9.291 1.00 86.44 78 VAL A C 1
ATOM 594 O O . VAL A 1 78 ? 14.327 0.610 -8.815 1.00 86.44 78 VAL A O 1
ATOM 597 N N . LEU A 1 79 ? 13.614 2.020 -10.433 1.00 86.06 79 LEU A N 1
ATOM 598 C CA . LEU A 1 79 ? 13.260 1.030 -11.446 1.00 86.06 79 LEU A CA 1
ATOM 599 C C . LEU A 1 79 ? 14.305 1.157 -12.552 1.00 86.06 79 LEU A C 1
ATOM 601 O O . LEU A 1 79 ? 14.427 2.218 -13.171 1.00 86.06 79 LEU A O 1
ATOM 605 N N . LYS A 1 80 ? 15.120 0.124 -12.737 1.00 86.06 80 LYS A N 1
ATOM 606 C CA . LYS A 1 80 ? 16.179 0.108 -13.746 1.00 86.06 80 LYS A CA 1
ATOM 607 C C . LYS A 1 80 ? 15.592 -0.248 -15.116 1.00 86.06 80 LYS A C 1
ATOM 609 O O . LYS A 1 80 ? 14.588 -0.959 -15.192 1.00 86.06 80 LYS A O 1
ATOM 614 N N . PRO A 1 81 ? 16.230 0.191 -16.216 1.00 83.50 81 PRO A N 1
ATOM 615 C CA . PRO A 1 81 ? 15.862 -0.271 -17.551 1.00 83.50 81 PRO A CA 1
ATOM 616 C C . PRO A 1 81 ? 15.868 -1.806 -17.635 1.00 83.50 81 PRO A C 1
ATOM 618 O O . PRO A 1 81 ? 16.825 -2.441 -17.190 1.00 83.50 81 PRO A O 1
ATOM 621 N N . GLY A 1 82 ? 14.812 -2.391 -18.208 1.00 84.81 82 GLY A N 1
ATOM 622 C CA . GLY A 1 82 ? 14.655 -3.844 -18.357 1.00 84.81 82 GLY A CA 1
ATOM 623 C C . GLY A 1 82 ? 14.028 -4.572 -17.158 1.00 84.81 82 GLY A C 1
ATOM 624 O O . GLY A 1 82 ? 13.902 -5.794 -17.197 1.00 84.81 82 GLY A O 1
ATOM 625 N N . GLU A 1 83 ? 13.600 -3.866 -16.106 1.00 88.62 83 GLU A N 1
ATOM 626 C CA . GLU A 1 83 ? 12.888 -4.450 -14.954 1.00 88.62 83 GLU A CA 1
ATOM 627 C C . GLU A 1 83 ? 11.354 -4.528 -15.162 1.00 88.62 83 GLU A C 1
ATOM 629 O O . GLU A 1 83 ? 10.581 -4.381 -14.216 1.00 88.62 83 GLU A O 1
ATOM 634 N N . ASP A 1 84 ? 10.883 -4.815 -16.383 1.00 88.19 84 ASP A N 1
ATOM 635 C CA . ASP A 1 84 ? 9.443 -4.836 -16.728 1.00 88.19 84 ASP A CA 1
ATOM 636 C C . ASP A 1 84 ? 8.639 -5.847 -15.897 1.00 88.19 84 ASP A C 1
ATOM 638 O O . ASP A 1 84 ? 7.474 -5.631 -15.573 1.00 88.19 84 ASP A O 1
ATOM 642 N N . ARG A 1 85 ? 9.270 -6.955 -15.492 1.00 91.25 85 ARG A N 1
ATOM 643 C CA . ARG A 1 85 ? 8.646 -7.945 -14.599 1.00 91.25 85 ARG A CA 1
ATOM 644 C C . ARG A 1 85 ? 8.367 -7.375 -13.215 1.00 91.25 85 ARG A C 1
ATOM 646 O O . ARG A 1 85 ? 7.362 -7.722 -12.604 1.00 91.25 85 ARG A O 1
ATOM 653 N N . LEU A 1 86 ? 9.260 -6.520 -12.717 1.00 91.00 86 LEU A N 1
ATOM 654 C CA . LEU A 1 86 ? 9.074 -5.869 -11.427 1.00 91.00 86 LEU A CA 1
ATOM 655 C C . LEU A 1 86 ? 7.910 -4.886 -11.519 1.00 91.00 86 LEU A C 1
ATOM 657 O O . LEU A 1 86 ? 7.058 -4.869 -10.640 1.00 91.00 86 LEU A O 1
ATOM 661 N N . TRP A 1 87 ? 7.822 -4.142 -12.621 1.00 90.00 87 TRP A N 1
ATOM 662 C CA . TRP A 1 87 ? 6.665 -3.301 -12.903 1.00 90.00 87 TRP A CA 1
ATOM 663 C C . TRP A 1 87 ? 5.353 -4.095 -12.906 1.00 90.00 87 TRP A C 1
ATOM 665 O O . TRP A 1 87 ? 4.450 -3.786 -12.133 1.00 90.00 87 TRP A O 1
ATOM 675 N N . GLN A 1 88 ? 5.283 -5.169 -13.698 1.00 92.06 88 GLN A N 1
ATOM 676 C CA . GLN A 1 88 ? 4.110 -6.046 -13.776 1.00 92.06 88 GLN A CA 1
ATOM 677 C C . GLN A 1 88 ? 3.719 -6.621 -12.413 1.00 92.06 88 GLN A C 1
ATOM 679 O O . GLN A 1 88 ? 2.533 -6.703 -12.112 1.00 92.06 88 GLN A O 1
ATOM 684 N N . PHE A 1 89 ? 4.701 -6.979 -11.579 1.00 95.12 89 PHE A N 1
ATOM 685 C CA . PHE A 1 89 ? 4.448 -7.418 -10.212 1.00 95.12 89 PHE A CA 1
ATOM 686 C C . PHE A 1 89 ? 3.731 -6.331 -9.403 1.00 95.12 89 PHE A C 1
ATOM 688 O O . PHE A 1 89 ? 2.647 -6.592 -8.898 1.00 95.12 89 PHE A O 1
ATOM 695 N N . TYR A 1 90 ? 4.277 -5.111 -9.322 1.00 94.62 90 TYR A N 1
ATOM 696 C CA . TYR A 1 90 ? 3.659 -4.034 -8.535 1.00 94.62 90 TYR A CA 1
ATOM 697 C C . TYR A 1 90 ? 2.293 -3.602 -9.082 1.00 94.62 90 TYR A C 1
ATOM 699 O O . TYR A 1 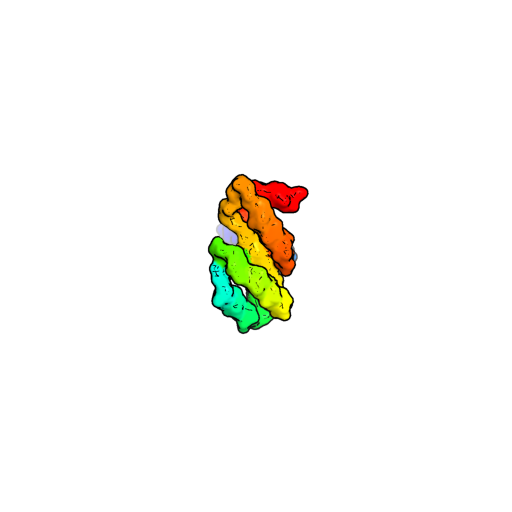90 ? 1.383 -3.361 -8.294 1.00 94.62 90 TYR A O 1
ATOM 707 N N . SER A 1 91 ? 2.133 -3.522 -10.406 1.00 91.75 91 SER A N 1
ATOM 708 C CA . SER A 1 91 ? 0.856 -3.180 -11.047 1.00 91.75 91 SER A CA 1
ATOM 709 C C . SER A 1 91 ? -0.194 -4.286 -10.934 1.00 91.75 91 SER A C 1
ATOM 711 O O . SER A 1 91 ? -1.382 -4.002 -11.041 1.00 91.75 91 SER A O 1
ATOM 713 N N . GLY A 1 92 ? 0.234 -5.536 -10.744 1.00 95.00 92 GLY A N 1
ATOM 714 C CA . GLY A 1 92 ? -0.642 -6.687 -10.535 1.00 95.00 92 GLY A CA 1
ATOM 715 C C . GLY A 1 92 ? -1.046 -6.906 -9.077 1.00 95.00 92 GLY A C 1
ATOM 716 O O . GLY A 1 92 ? -1.905 -7.747 -8.816 1.00 95.00 92 GLY A O 1
ATOM 717 N N . LEU A 1 93 ? -0.454 -6.174 -8.126 1.00 96.62 93 LEU A N 1
ATOM 718 C CA . LEU A 1 93 ? -0.902 -6.203 -6.738 1.00 96.62 93 LEU A CA 1
ATOM 719 C C . L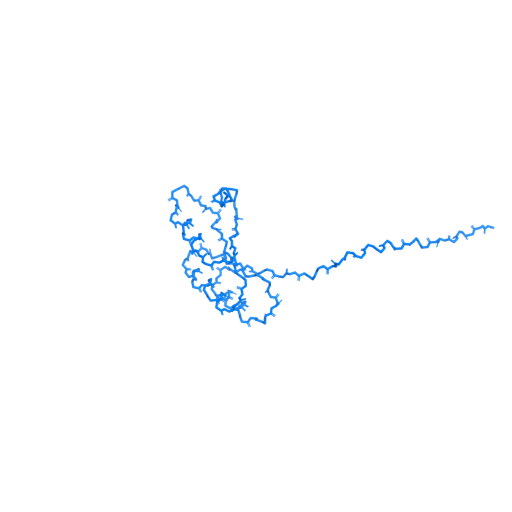EU A 1 93 ? -2.303 -5.603 -6.666 1.00 96.62 93 LEU A C 1
ATOM 721 O O . LEU A 1 93 ? -2.533 -4.481 -7.109 1.00 96.62 93 LEU A O 1
ATOM 725 N N . ASP A 1 94 ? -3.224 -6.333 -6.048 1.00 96.50 94 ASP A N 1
ATOM 726 C CA . ASP A 1 94 ? -4.598 -5.886 -5.823 1.00 96.50 94 ASP A CA 1
ATOM 727 C C . ASP A 1 94 ? -4.649 -4.869 -4.667 1.00 96.50 94 ASP A C 1
ATOM 729 O O . ASP A 1 94 ? -5.312 -5.098 -3.668 1.00 96.50 94 ASP A O 1
ATOM 733 N N . ALA A 1 95 ? -3.854 -3.798 -4.739 1.00 97.88 95 ALA A N 1
ATOM 734 C CA . ALA A 1 95 ? -3.816 -2.701 -3.773 1.00 97.88 95 ALA A CA 1
ATOM 735 C C . ALA A 1 95 ? -4.738 -1.553 -4.215 1.00 97.88 95 ALA A C 1
ATOM 737 O O . ALA A 1 95 ? -4.992 -1.367 -5.403 1.00 97.88 95 ALA A O 1
ATOM 738 N N . ASP A 1 96 ? -5.193 -0.724 -3.273 1.00 98.19 96 ASP A N 1
ATOM 739 C CA . ASP A 1 96 ? -6.093 0.399 -3.580 1.00 98.19 96 ASP A CA 1
ATOM 740 C C . ASP A 1 96 ? -5.380 1.565 -4.276 1.00 98.19 96 ASP A C 1
ATOM 742 O O . ASP A 1 96 ? -6.023 2.435 -4.870 1.00 98.19 96 ASP A O 1
ATOM 746 N N . ALA A 1 97 ? -4.055 1.638 -4.134 1.00 97.19 97 ALA A N 1
ATOM 747 C CA . ALA A 1 97 ? -3.234 2.674 -4.737 1.00 97.19 97 ALA A CA 1
ATOM 748 C C . ALA A 1 97 ? -1.769 2.247 -4.894 1.00 97.19 97 ALA A C 1
ATOM 750 O O . ALA A 1 97 ? -1.236 1.422 -4.149 1.00 97.19 97 ALA A O 1
ATOM 751 N N . ILE A 1 98 ? -1.092 2.907 -5.832 1.00 96.38 98 ILE A N 1
ATOM 752 C CA . ILE A 1 98 ? 0.355 2.839 -6.017 1.00 96.38 98 ILE A CA 1
ATOM 753 C C . ILE A 1 98 ? 0.953 4.203 -5.668 1.00 96.38 98 ILE A C 1
ATOM 755 O O . ILE A 1 98 ? 0.525 5.235 -6.185 1.00 96.38 98 ILE A O 1
ATOM 759 N N . VAL A 1 99 ? 1.979 4.215 -4.816 1.00 96.44 99 VAL A N 1
ATOM 760 C CA . VAL A 1 99 ? 2.756 5.421 -4.513 1.00 96.44 99 VAL A CA 1
ATOM 761 C C . VAL A 1 99 ? 3.956 5.479 -5.453 1.00 96.44 99 VAL A C 1
ATOM 763 O O . VAL A 1 99 ? 4.953 4.770 -5.269 1.00 96.44 99 VAL A O 1
ATOM 766 N N . ALA A 1 100 ? 3.865 6.347 -6.462 1.00 93.94 100 ALA A N 1
ATOM 767 C CA . ALA A 1 100 ? 4.981 6.658 -7.344 1.00 93.94 100 ALA A CA 1
ATOM 768 C C . ALA A 1 100 ? 6.047 7.482 -6.610 1.00 93.94 100 ALA A C 1
ATOM 770 O O . ALA A 1 100 ? 5.742 8.451 -5.917 1.00 93.94 100 ALA A O 1
ATOM 771 N N . ARG A 1 101 ? 7.317 7.095 -6.773 1.00 91.62 101 ARG A N 1
ATOM 772 C CA . ARG A 1 101 ? 8.461 7.736 -6.094 1.00 91.62 101 ARG A CA 1
ATOM 773 C C . ARG A 1 101 ? 9.490 8.346 -7.046 1.00 91.62 101 ARG A C 1
ATOM 775 O O . ARG A 1 101 ? 10.534 8.816 -6.606 1.00 91.62 101 ARG A O 1
ATOM 782 N N . SER A 1 102 ? 9.199 8.354 -8.342 1.00 90.00 102 SER A N 1
ATOM 783 C CA . SER A 1 102 ? 10.005 9.006 -9.371 1.00 90.00 102 SER A CA 1
ATOM 784 C C . SER A 1 102 ? 9.116 9.456 -10.531 1.00 90.00 102 SER A C 1
ATOM 786 O O . SER A 1 102 ? 8.041 8.897 -10.752 1.00 90.00 102 SER A O 1
ATOM 788 N N . ALA A 1 103 ? 9.571 10.451 -11.296 1.00 90.38 103 ALA A N 1
ATOM 789 C CA . ALA A 1 103 ? 8.857 10.905 -12.490 1.00 90.38 103 ALA A CA 1
ATOM 790 C C . ALA A 1 103 ? 8.765 9.803 -13.558 1.00 90.38 103 ALA A C 1
ATOM 792 O O . ALA A 1 103 ? 7.737 9.673 -14.210 1.00 90.38 103 ALA A O 1
ATOM 793 N N . GLY A 1 104 ? 9.808 8.974 -13.694 1.00 87.81 104 GLY A N 1
ATOM 794 C CA . GLY A 1 104 ? 9.789 7.825 -14.601 1.00 87.81 104 GLY A CA 1
ATOM 795 C C . GLY A 1 104 ? 8.720 6.802 -14.217 1.00 87.81 104 GLY A C 1
ATOM 796 O O . GLY A 1 104 ? 7.981 6.348 -15.078 1.00 87.81 104 GLY A O 1
ATOM 797 N N . ALA A 1 105 ? 8.577 6.502 -12.922 1.00 89.25 105 ALA A N 1
ATOM 798 C CA . ALA A 1 105 ? 7.515 5.627 -12.436 1.00 89.25 105 ALA A CA 1
ATOM 799 C C . ALA A 1 105 ? 6.117 6.224 -12.657 1.00 89.25 105 ALA A C 1
ATOM 801 O O . ALA A 1 105 ? 5.200 5.503 -13.027 1.00 89.25 105 ALA A O 1
ATOM 802 N N . LEU A 1 106 ? 5.956 7.537 -12.460 1.00 90.19 106 LEU A N 1
ATOM 803 C CA . LEU A 1 106 ? 4.694 8.220 -12.745 1.00 90.19 106 LEU A CA 1
ATOM 804 C C . LEU A 1 106 ? 4.351 8.176 -14.240 1.00 90.19 106 LEU A C 1
ATOM 806 O O . LEU A 1 106 ? 3.209 7.909 -14.580 1.00 90.19 106 LEU A O 1
ATOM 810 N N . TYR A 1 107 ? 5.331 8.392 -15.122 1.00 89.56 107 TYR A N 1
ATOM 811 C CA . TYR A 1 107 ? 5.139 8.303 -16.571 1.00 89.56 107 TYR A CA 1
ATOM 812 C C . TYR A 1 107 ? 4.666 6.912 -17.017 1.00 89.56 107 TYR A C 1
ATOM 814 O O . TYR A 1 107 ? 3.869 6.821 -17.934 1.00 89.56 107 TYR A O 1
ATOM 822 N N . GLN A 1 108 ? 5.106 5.841 -16.350 1.00 85.94 108 GLN A N 1
ATOM 823 C CA . GLN A 1 108 ? 4.649 4.472 -16.633 1.00 85.94 108 GLN A CA 1
ATOM 824 C C . GLN A 1 108 ? 3.195 4.202 -16.186 1.00 85.94 108 GLN A C 1
ATOM 826 O O . GLN A 1 108 ? 2.604 3.225 -16.637 1.00 85.94 108 GLN A O 1
ATOM 831 N N . LEU A 1 109 ? 2.623 5.022 -15.288 1.00 84.88 109 LEU A N 1
ATOM 832 C CA . LEU A 1 109 ? 1.229 4.902 -14.818 1.00 84.88 109 LEU A CA 1
ATOM 833 C C . LEU A 1 109 ? 0.214 5.670 -15.681 1.00 84.88 109 LEU A C 1
ATOM 835 O O . LEU A 1 109 ? -0.985 5.460 -15.501 1.00 84.88 109 LEU A O 1
ATOM 839 N N . LEU A 1 110 ? 0.677 6.605 -16.518 1.00 85.44 110 LEU A N 1
ATOM 840 C CA . LEU A 1 110 ? -0.151 7.502 -17.333 1.00 85.44 110 LEU A CA 1
ATOM 841 C C . LEU A 1 110 ? -0.313 6.961 -18.755 1.00 85.44 110 LEU A C 1
ATOM 843 O O . LEU A 1 110 ? -1.429 7.123 -19.296 1.00 85.44 110 LEU A O 1
#

Foldseek 3Di:
DDDDDPPPDDDPPPPDPPDDDAAEDEDQDLVRLVVVLPDDPPNHQEYEYNHQDPPCVLVSQVSCVVSVHQYEYEQHLDDDPPNVVSVCSNVVRPHPYYHYNDPVSVVVVD

Sequence (110 aa):
LRRRKRSRGASDDRGGQRSLPRLTVLCRSREQADAVLAMEEGIVHELQLDFLEAQGLEGAVAAARAAGRRVAVCLPRVLKPGEDRLWQFYSGLDADAIVARSAGALYQLL

Organism: NCBI:txid1333877

Radius of gyration: 22.4 Å; chains: 1; bounding box: 32×76×44 Å

pLDDT: mean 87.02, std 17.12, range [40.41, 98.62]